Protein AF-A0A0S7YYK8-F1 (afdb_monomer_lite)

Structure (mmCIF, N/CA/C/O backbone):
data_AF-A0A0S7YYK8-F1
#
_entry.id   AF-A0A0S7YYK8-F1
#
loop_
_atom_site.group_PDB
_atom_site.id
_atom_site.type_symbol
_atom_site.label_atom_id
_atom_site.label_alt_id
_atom_site.label_comp_id
_atom_site.label_asym_id
_atom_site.label_entity_id
_atom_site.label_seq_id
_atom_site.pdbx_PDB_ins_code
_atom_site.Cartn_x
_atom_site.Cartn_y
_atom_site.Cartn_z
_atom_site.occupancy
_atom_site.B_iso_or_equiv
_atom_site.auth_seq_id
_atom_site.auth_comp_id
_atom_site.auth_asym_id
_atom_site.auth_atom_id
_atom_site.pdbx_PDB_model_num
ATOM 1 N N . MET A 1 1 ? 13.626 -26.392 6.954 1.00 39.22 1 MET A N 1
ATOM 2 C CA . MET A 1 1 ? 12.938 -25.172 6.482 1.00 39.22 1 MET A CA 1
ATOM 3 C C . MET A 1 1 ? 12.981 -24.180 7.623 1.00 39.22 1 MET A C 1
ATOM 5 O O . MET A 1 1 ? 12.303 -24.403 8.616 1.00 39.22 1 MET A O 1
ATOM 9 N N . ALA A 1 2 ? 13.884 -23.199 7.564 1.00 42.16 2 ALA A N 1
ATOM 10 C CA . ALA A 1 2 ? 13.981 -22.197 8.618 1.00 42.16 2 ALA A CA 1
ATOM 11 C C . ALA A 1 2 ? 12.674 -21.397 8.637 1.00 42.16 2 ALA A C 1
ATOM 13 O O . ALA A 1 2 ? 12.256 -20.869 7.610 1.00 42.16 2 ALA A O 1
ATOM 14 N N . SER A 1 3 ? 12.013 -21.374 9.793 1.00 48.97 3 SER A N 1
ATOM 15 C CA . SER A 1 3 ? 10.907 -20.465 10.060 1.00 48.97 3 SER A CA 1
ATOM 16 C C . SER A 1 3 ? 11.482 -19.051 10.028 1.00 48.97 3 SER A C 1
ATOM 18 O O . SER A 1 3 ? 12.111 -18.609 10.990 1.00 48.97 3 SER A O 1
ATOM 20 N N . HIS A 1 4 ? 11.379 -18.383 8.879 1.00 57.03 4 HIS A N 1
ATOM 21 C CA . HIS A 1 4 ? 11.720 -16.973 8.761 1.00 57.03 4 HIS A CA 1
ATOM 22 C C . HIS A 1 4 ? 10.639 -16.197 9.506 1.00 57.03 4 HIS A C 1
ATOM 24 O O . HIS A 1 4 ? 9.578 -15.899 8.969 1.00 57.03 4 HIS A O 1
ATOM 30 N N . ARG A 1 5 ? 10.889 -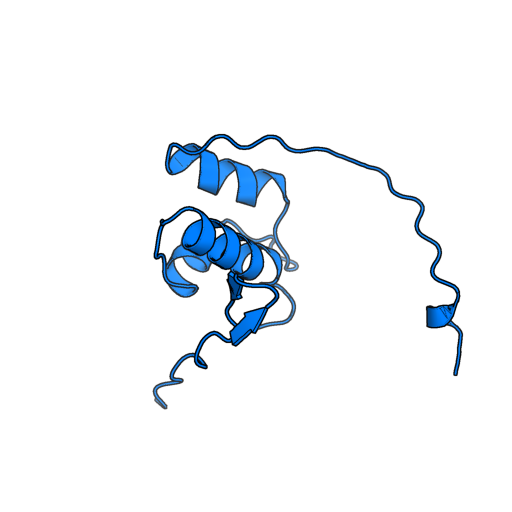15.951 10.794 1.00 61.22 5 ARG A N 1
ATOM 31 C CA . ARG A 1 5 ? 10.054 -15.074 11.604 1.00 61.22 5 ARG A CA 1
ATOM 32 C C . ARG A 1 5 ? 10.152 -13.677 11.005 1.00 61.22 5 ARG A C 1
ATOM 34 O O . ARG A 1 5 ? 11.251 -13.132 10.910 1.00 61.22 5 ARG A O 1
ATOM 41 N N . GLU A 1 6 ? 9.013 -13.138 10.594 1.00 65.31 6 GLU A N 1
ATOM 42 C CA . GLU A 1 6 ? 8.914 -11.768 10.107 1.00 65.31 6 GLU A CA 1
ATOM 43 C C . GLU A 1 6 ? 9.489 -10.813 11.173 1.00 65.31 6 GLU A C 1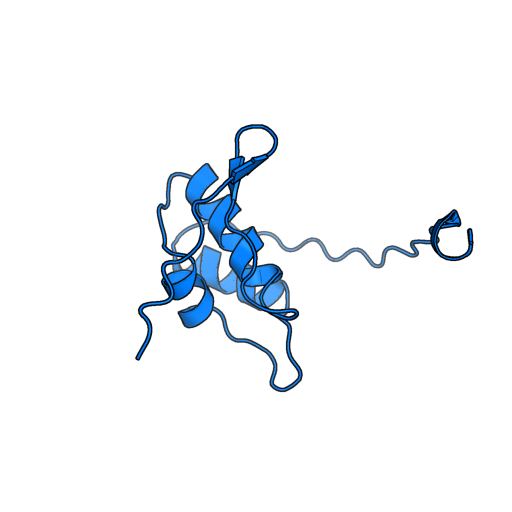
ATOM 45 O O . GLU A 1 6 ? 9.194 -10.990 12.366 1.00 65.31 6 GLU A O 1
ATOM 50 N N . PRO A 1 7 ? 10.368 -9.865 10.797 1.00 72.75 7 PRO A N 1
ATOM 51 C CA . PRO A 1 7 ? 10.908 -8.905 11.748 1.00 72.75 7 PRO A CA 1
ATOM 52 C C . PRO A 1 7 ? 9.769 -8.119 12.404 1.00 72.75 7 PRO A C 1
ATOM 54 O O . PRO A 1 7 ? 8.738 -7.855 11.784 1.00 72.75 7 PRO A O 1
ATOM 57 N N . ALA A 1 8 ? 9.947 -7.763 13.677 1.00 79.12 8 ALA A N 1
ATOM 58 C CA . ALA A 1 8 ? 8.946 -6.978 14.387 1.00 79.12 8 ALA A CA 1
ATOM 59 C C . ALA A 1 8 ? 8.740 -5.622 13.680 1.00 79.12 8 ALA A C 1
ATOM 61 O O . ALA A 1 8 ? 9.727 -5.035 13.221 1.00 79.12 8 ALA A O 1
ATOM 62 N N . PRO A 1 9 ? 7.494 -5.119 13.595 1.00 82.88 9 PRO A N 1
ATOM 63 C CA . PRO A 1 9 ? 7.248 -3.786 13.071 1.00 82.88 9 PRO A CA 1
ATOM 64 C C . PRO A 1 9 ? 7.989 -2.730 13.891 1.00 82.88 9 PRO A C 1
ATOM 66 O O . PRO A 1 9 ? 8.221 -2.892 15.091 1.00 82.88 9 PRO A O 1
ATOM 69 N N . PHE A 1 10 ? 8.359 -1.645 13.224 1.00 86.56 10 PHE A N 1
ATOM 70 C CA . PHE A 1 10 ? 8.950 -0.469 13.842 1.00 86.56 10 PHE A CA 1
ATOM 71 C C . PHE A 1 10 ? 7.949 0.683 13.813 1.00 86.56 10 PHE A C 1
ATOM 73 O O . PHE A 1 10 ? 7.071 0.747 12.953 1.00 86.56 10 PHE A O 1
ATOM 80 N N . GLU A 1 11 ? 8.084 1.601 14.762 1.00 87.56 11 GLU A N 1
ATOM 81 C CA . GLU A 1 11 ? 7.249 2.793 14.815 1.00 87.56 11 GLU A CA 1
ATOM 82 C C . GLU A 1 11 ? 7.920 3.934 14.046 1.00 87.56 11 GLU A C 1
ATOM 84 O O . GLU A 1 11 ? 9.068 4.298 14.312 1.00 87.56 11 GLU A O 1
ATOM 89 N N . TYR A 1 12 ? 7.197 4.515 13.094 1.00 80.31 12 TYR A N 1
ATOM 90 C CA . TYR A 1 12 ? 7.598 5.729 12.399 1.00 80.31 12 TYR A CA 1
ATOM 91 C C . TYR A 1 12 ? 6.497 6.774 12.550 1.00 80.31 12 TYR A C 1
ATOM 93 O O . TYR A 1 12 ? 5.392 6.597 12.045 1.00 80.31 12 TYR A O 1
ATOM 101 N N . GLN A 1 13 ? 6.797 7.862 13.265 1.00 82.25 13 GLN A N 1
ATOM 102 C CA . GLN A 1 13 ? 5.865 8.978 13.488 1.00 82.25 13 GLN A CA 1
ATOM 103 C C . GLN A 1 13 ? 4.481 8.541 14.025 1.00 82.25 13 GLN A C 1
ATOM 105 O O . GLN A 1 13 ? 3.460 9.097 13.629 1.00 82.25 13 GLN A O 1
ATOM 110 N N . GLY A 1 14 ? 4.434 7.549 14.922 1.00 83.69 14 GLY A N 1
ATOM 111 C CA . GLY A 1 14 ? 3.181 7.040 15.497 1.00 83.69 14 GLY A CA 1
ATOM 112 C C . GLY A 1 14 ? 2.472 5.965 14.667 1.00 83.69 14 GLY A C 1
ATOM 113 O O . GLY A 1 14 ? 1.370 5.556 15.024 1.00 83.69 14 GLY A O 1
ATOM 114 N N . ILE A 1 15 ? 3.071 5.510 13.563 1.00 82.88 15 ILE A N 1
ATOM 115 C CA . ILE A 1 15 ? 2.536 4.442 12.713 1.00 82.88 15 ILE A CA 1
ATOM 116 C C . ILE A 1 15 ? 3.420 3.205 12.863 1.00 82.88 15 ILE A C 1
ATOM 118 O O . ILE A 1 15 ? 4.631 3.276 12.655 1.00 82.88 15 ILE A O 1
ATOM 122 N N . GLU A 1 16 ? 2.819 2.062 13.189 1.00 86.12 16 GLU A N 1
ATOM 123 C CA . GLU A 1 16 ? 3.505 0.769 13.148 1.00 86.12 16 GLU A CA 1
ATOM 124 C C . GLU A 1 16 ? 3.628 0.282 11.701 1.00 86.12 16 GLU A C 1
ATOM 126 O O . GLU A 1 16 ? 2.620 0.066 11.022 1.00 86.12 16 GLU A O 1
ATOM 131 N N . VAL A 1 17 ? 4.859 0.083 11.232 1.00 85.38 17 VAL A N 1
ATOM 132 C CA . VAL A 1 17 ? 5.157 -0.330 9.857 1.00 85.38 17 VAL A CA 1
ATOM 133 C C . VAL A 1 17 ? 6.131 -1.506 9.865 1.00 85.38 17 VAL A C 1
ATOM 135 O O . VAL A 1 17 ? 7.057 -1.571 10.673 1.00 85.38 17 VAL A O 1
ATOM 138 N N . HIS A 1 18 ? 5.920 -2.463 8.964 1.00 90.19 18 HIS A N 1
ATOM 139 C CA . HIS A 1 18 ? 6.832 -3.586 8.759 1.00 90.19 18 HIS A CA 1
ATOM 140 C C . HIS A 1 18 ? 7.971 -3.213 7.802 1.00 90.19 18 HIS A C 1
ATOM 142 O O . HIS A 1 18 ? 7.824 -2.354 6.934 1.00 90.19 18 HIS A O 1
ATOM 148 N N . GLN A 1 19 ? 9.118 -3.883 7.931 1.00 91.31 19 GLN A N 1
ATOM 149 C CA . GLN A 1 19 ? 10.138 -3.827 6.883 1.00 91.31 19 GLN A CA 1
ATOM 150 C C . GLN A 1 19 ? 9.639 -4.575 5.645 1.00 91.31 19 GLN A C 1
ATOM 152 O O . GLN A 1 19 ? 9.106 -5.677 5.770 1.00 91.31 19 GLN A O 1
ATOM 157 N N . GLN A 1 20 ? 9.825 -3.993 4.456 1.00 92.12 20 GLN A N 1
ATOM 158 C CA . GLN A 1 20 ? 9.470 -4.689 3.222 1.00 92.12 20 GLN A CA 1
ATOM 159 C C . GLN A 1 20 ? 10.390 -5.912 3.024 1.00 92.12 20 GLN A C 1
ATOM 161 O O . GLN A 1 20 ? 11.599 -5.800 3.245 1.00 92.12 20 GLN A O 1
ATOM 166 N N . PRO A 1 21 ? 9.852 -7.073 2.623 1.00 91.50 21 PRO A N 1
ATOM 167 C CA . PRO A 1 21 ? 10.623 -8.309 2.496 1.00 91.50 21 PRO A CA 1
ATOM 168 C C . PRO A 1 21 ? 11.473 -8.391 1.221 1.00 91.50 21 PRO A C 1
ATOM 170 O O . PRO A 1 21 ? 12.411 -9.183 1.170 1.00 91.50 21 PRO A O 1
ATOM 173 N N . ASP A 1 22 ? 11.135 -7.622 0.186 1.00 91.06 22 ASP A N 1
ATOM 174 C CA . ASP A 1 22 ? 11.809 -7.638 -1.113 1.00 91.06 22 ASP A CA 1
ATOM 175 C C . ASP A 1 22 ? 11.761 -6.251 -1.789 1.00 91.06 22 ASP A C 1
ATOM 177 O O . ASP A 1 22 ? 11.064 -5.342 -1.333 1.00 91.06 22 ASP A O 1
ATOM 181 N N . ASP A 1 23 ? 12.476 -6.089 -2.906 1.00 90.56 23 ASP A N 1
ATOM 182 C CA . ASP A 1 23 ? 12.591 -4.811 -3.631 1.00 90.56 23 ASP A CA 1
ATOM 183 C C . ASP A 1 23 ? 11.301 -4.385 -4.366 1.00 90.56 23 ASP A C 1
ATOM 185 O O . ASP A 1 23 ? 11.259 -3.342 -5.020 1.00 90.56 23 ASP A O 1
ATOM 189 N N . VAL A 1 24 ? 10.236 -5.192 -4.295 1.00 91.75 24 VAL A N 1
ATOM 190 C CA . VAL A 1 24 ? 9.015 -5.033 -5.103 1.00 91.75 24 VAL A CA 1
ATOM 191 C C . VAL A 1 24 ? 7.724 -5.007 -4.277 1.00 91.75 24 VAL A C 1
ATOM 193 O O . VAL A 1 24 ? 6.631 -4.877 -4.838 1.00 91.75 24 VAL A O 1
ATOM 196 N N . SER A 1 25 ? 7.830 -5.099 -2.951 1.00 93.56 25 SER A N 1
ATOM 197 C CA . SER A 1 25 ? 6.721 -5.162 -1.986 1.00 93.56 25 SER A CA 1
ATOM 198 C C . SER A 1 25 ? 6.478 -3.844 -1.246 1.00 93.56 25 SER A C 1
ATOM 200 O O . SER A 1 25 ? 5.675 -3.805 -0.310 1.00 93.56 25 SER A O 1
ATOM 202 N N . CYS A 1 26 ? 7.087 -2.744 -1.698 1.00 94.50 26 CYS A N 1
ATOM 203 C CA . CYS A 1 26 ? 6.914 -1.415 -1.107 1.00 94.50 26 CYS A CA 1
ATOM 204 C C . CYS A 1 26 ? 5.437 -1.002 -1.000 1.00 94.50 26 CYS A C 1
ATOM 206 O O . CYS A 1 26 ? 4.982 -0.589 0.062 1.00 94.50 26 CYS A O 1
ATOM 208 N N . GLY A 1 27 ? 4.660 -1.181 -2.074 1.00 95.44 27 GLY A N 1
ATOM 209 C CA . GLY A 1 27 ? 3.234 -0.845 -2.116 1.00 95.44 27 GLY A CA 1
ATOM 210 C C . GLY A 1 27 ? 2.406 -1.595 -1.062 1.00 95.44 27 GLY A C 1
ATOM 211 O O . GLY A 1 27 ? 1.791 -0.942 -0.218 1.00 95.44 27 GLY A O 1
ATOM 212 N N . PRO A 1 28 ? 2.393 -2.944 -1.075 1.00 95.94 28 PRO A N 1
ATOM 213 C CA . PRO A 1 28 ? 1.715 -3.750 -0.057 1.00 95.94 28 PRO A CA 1
ATOM 214 C C . PRO A 1 28 ? 2.171 -3.457 1.379 1.00 95.94 28 PRO A C 1
ATOM 216 O O . PRO A 1 28 ? 1.332 -3.386 2.273 1.00 95.94 28 PRO A O 1
ATOM 219 N N . THR A 1 29 ? 3.468 -3.224 1.597 1.00 94.94 29 THR A N 1
ATOM 220 C CA . THR A 1 29 ? 4.011 -2.901 2.928 1.00 94.94 29 THR A CA 1
ATOM 221 C C . THR A 1 29 ? 3.480 -1.563 3.440 1.00 94.94 29 THR A C 1
ATOM 223 O O . THR A 1 29 ? 2.975 -1.480 4.559 1.00 94.94 29 THR A O 1
ATOM 226 N N . CYS A 1 30 ? 3.501 -0.522 2.602 1.00 94.75 30 CYS A N 1
ATOM 227 C CA . CYS A 1 30 ? 2.914 0.773 2.945 1.00 94.75 30 CYS A CA 1
ATOM 228 C C . CYS A 1 30 ? 1.405 0.662 3.204 1.00 94.75 30 CYS A C 1
ATOM 230 O O . CYS A 1 30 ? 0.897 1.244 4.163 1.00 94.75 30 CYS A O 1
ATOM 232 N N . LEU A 1 31 ? 0.681 -0.097 2.373 1.00 96.00 31 LEU A N 1
ATOM 233 C CA . LEU A 1 31 ? -0.759 -0.296 2.536 1.00 96.00 31 LEU A CA 1
ATOM 234 C C . LEU A 1 31 ? -1.091 -1.006 3.856 1.00 96.00 31 LEU A C 1
ATOM 236 O O . LEU A 1 31 ? -2.048 -0.620 4.524 1.00 96.00 31 LEU A O 1
ATOM 240 N N . GLN A 1 32 ? -0.285 -1.985 4.272 1.00 95.56 32 GLN A N 1
ATOM 241 C CA . GLN A 1 32 ? -0.447 -2.651 5.563 1.00 95.56 32 GLN A CA 1
ATOM 242 C C . GLN A 1 32 ? -0.294 -1.674 6.739 1.00 95.56 32 GLN A C 1
ATOM 244 O O . GLN A 1 32 ? -1.127 -1.692 7.645 1.00 95.56 32 GLN A O 1
ATOM 249 N N . GLY A 1 33 ? 0.686 -0.766 6.692 1.00 93.56 33 GLY A N 1
ATOM 250 C CA . GLY A 1 33 ? 0.829 0.299 7.693 1.00 93.56 33 GLY A CA 1
ATOM 251 C C . GLY A 1 33 ? -0.397 1.222 7.759 1.00 93.56 33 GLY A C 1
ATOM 252 O O . GLY A 1 33 ? -0.888 1.533 8.845 1.00 93.56 33 GLY A O 1
ATOM 253 N N . VAL A 1 34 ? -0.961 1.595 6.603 1.00 94.62 34 VAL A N 1
ATOM 254 C CA . VAL A 1 34 ? -2.210 2.379 6.533 1.00 94.62 34 VAL A CA 1
ATOM 255 C C . VAL A 1 34 ? -3.385 1.609 7.139 1.00 94.62 34 VAL A C 1
ATOM 257 O O . VAL A 1 34 ? -4.165 2.182 7.897 1.00 94.62 34 VAL A O 1
ATOM 260 N N . TYR A 1 35 ? -3.512 0.312 6.857 1.00 95.50 35 TYR A N 1
ATOM 261 C CA . TYR A 1 35 ? -4.552 -0.515 7.464 1.00 95.50 35 TYR A CA 1
ATOM 262 C C . TYR A 1 35 ? -4.425 -0.578 8.983 1.00 95.50 35 TYR A C 1
ATOM 264 O O . TYR A 1 35 ? -5.422 -0.348 9.667 1.00 95.50 35 TYR A O 1
ATOM 272 N N . ARG A 1 36 ? -3.219 -0.786 9.526 1.00 92.44 36 ARG A N 1
ATOM 273 C CA . ARG A 1 36 ? -2.999 -0.751 10.981 1.00 92.44 36 ARG A CA 1
ATOM 274 C C . ARG A 1 36 ? -3.420 0.588 11.582 1.00 92.44 36 ARG A C 1
ATOM 276 O O . ARG A 1 36 ? -4.159 0.592 12.563 1.00 92.44 36 ARG A O 1
ATOM 283 N N . LEU A 1 37 ? -3.019 1.703 10.963 1.00 91.94 37 LEU A N 1
ATOM 284 C CA . LEU A 1 37 ? -3.394 3.051 11.403 1.00 91.94 37 LEU A CA 1
ATOM 285 C C . LEU A 1 37 ? -4.918 3.248 11.451 1.00 91.94 37 LEU A C 1
ATOM 287 O O . LEU A 1 37 ? -5.431 3.904 12.352 1.00 91.94 37 LEU A O 1
ATOM 291 N N . LEU A 1 38 ? -5.648 2.661 10.501 1.00 94.00 38 LEU A N 1
ATOM 292 C CA . LEU A 1 38 ? -7.109 2.719 10.433 1.00 94.00 38 LEU A CA 1
ATOM 293 C C . LEU A 1 38 ? -7.812 1.658 11.303 1.00 94.00 38 LEU A C 1
ATOM 295 O O . LEU A 1 38 ? -9.033 1.540 11.244 1.00 94.00 38 LEU A O 1
ATOM 299 N N . GLY A 1 39 ? -7.077 0.882 12.106 1.00 92.38 39 GLY A N 1
ATOM 300 C CA . GLY A 1 39 ? -7.648 -0.152 12.975 1.00 92.38 39 GLY A CA 1
ATOM 301 C C . GLY A 1 39 ? -7.990 -1.465 12.263 1.00 92.38 39 GLY A C 1
ATOM 302 O O . GLY A 1 39 ? -8.808 -2.236 12.759 1.00 92.38 39 GLY A O 1
ATOM 303 N N . HIS A 1 40 ? -7.362 -1.740 11.118 1.00 93.56 40 HIS A N 1
ATOM 304 C CA . HIS A 1 40 ? -7.465 -2.991 10.364 1.00 93.56 40 HIS A CA 1
ATOM 305 C C . HIS A 1 40 ? -6.159 -3.805 10.502 1.00 93.56 40 HIS A C 1
ATOM 307 O O . HIS A 1 40 ? -5.244 -3.643 9.692 1.00 93.56 40 HIS A O 1
ATOM 313 N N . PRO A 1 41 ? -6.027 -4.675 11.523 1.00 89.38 41 PRO A N 1
ATOM 314 C CA . PRO A 1 41 ? -4.769 -5.350 11.850 1.00 89.38 41 PRO A CA 1
ATOM 315 C C . PRO A 1 41 ? -4.511 -6.568 10.947 1.00 89.38 41 PRO A C 1
ATOM 317 O O . PRO A 1 41 ? -4.624 -7.711 11.383 1.00 89.38 41 PRO A O 1
ATOM 320 N N . LEU A 1 42 ? -4.173 -6.320 9.684 1.00 93.56 42 LEU A N 1
ATOM 321 C CA . LEU A 1 42 ? -3.794 -7.356 8.719 1.00 93.56 42 LEU A CA 1
ATOM 322 C C . LEU A 1 42 ? -2.293 -7.657 8.799 1.00 93.56 42 LEU A C 1
ATOM 324 O O . LEU A 1 42 ? -1.468 -6.758 9.021 1.00 93.56 42 LEU A O 1
ATOM 328 N N . SER A 1 43 ? -1.928 -8.920 8.591 1.00 93.25 43 SER A N 1
ATOM 329 C CA . SER A 1 43 ? -0.531 -9.308 8.407 1.00 93.25 43 SER A CA 1
ATOM 330 C C . SER A 1 43 ? -0.009 -8.801 7.059 1.00 93.25 43 SER A C 1
ATOM 332 O O . SER A 1 43 ? -0.776 -8.547 6.123 1.00 93.25 43 SER A O 1
ATOM 334 N N . LEU A 1 44 ? 1.311 -8.641 6.940 1.00 93.31 44 LEU A N 1
ATOM 335 C CA . LEU A 1 44 ? 1.913 -8.259 5.665 1.00 93.31 44 LEU A CA 1
ATOM 336 C C . LEU A 1 44 ? 1.658 -9.322 4.590 1.00 93.31 44 LEU A C 1
ATOM 338 O O . LEU A 1 44 ? 1.327 -8.984 3.455 1.00 93.31 44 LEU A O 1
ATOM 342 N N . GLU A 1 45 ? 1.732 -10.600 4.965 1.00 93.75 45 GLU A N 1
ATOM 343 C CA . GLU A 1 45 ? 1.427 -11.730 4.086 1.00 93.75 45 GLU A CA 1
ATOM 344 C C . GLU A 1 45 ? -0.008 -11.660 3.538 1.00 93.75 45 GLU A C 1
ATOM 346 O O . GLU A 1 45 ? -0.213 -11.829 2.335 1.00 93.75 45 GLU A O 1
ATOM 351 N N . GLU A 1 46 ? -0.995 -11.329 4.379 1.00 95.69 46 GLU A N 1
ATOM 352 C CA . GLU A 1 46 ? -2.395 -11.187 3.961 1.00 95.69 46 GLU A CA 1
ATOM 353 C C . GLU A 1 46 ? -2.580 -10.076 2.920 1.00 95.69 46 GLU A C 1
ATOM 355 O O . GLU A 1 46 ? -3.320 -10.254 1.949 1.00 95.69 46 GLU A O 1
ATOM 360 N N . VAL A 1 47 ? -1.905 -8.935 3.093 1.00 96.06 47 VAL A N 1
ATOM 361 C CA . VAL A 1 47 ? -1.971 -7.815 2.139 1.00 96.06 47 VAL A CA 1
ATOM 362 C C . VAL A 1 47 ? -1.216 -8.146 0.849 1.00 96.06 47 VAL A C 1
ATOM 364 O O . VAL A 1 47 ? -1.708 -7.883 -0.248 1.00 96.06 47 VAL A O 1
ATOM 367 N N . MET A 1 48 ? -0.039 -8.768 0.947 1.00 94.62 48 MET A N 1
ATOM 368 C CA . MET A 1 48 ? 0.735 -9.197 -0.223 1.00 94.62 48 MET A CA 1
ATOM 369 C C . MET A 1 48 ? -0.002 -10.252 -1.055 1.00 94.62 48 MET A C 1
ATOM 371 O O . MET A 1 48 ? 0.125 -10.256 -2.279 1.00 94.62 48 MET A O 1
ATOM 375 N N . ALA A 1 49 ? -0.774 -11.128 -0.409 1.00 95.56 49 ALA A N 1
ATOM 376 C CA . ALA A 1 49 ? -1.591 -12.128 -1.083 1.00 95.56 49 ALA A CA 1
ATOM 377 C C . ALA A 1 49 ? -2.854 -11.531 -1.728 1.00 95.56 49 ALA A C 1
ATOM 379 O O . ALA A 1 49 ? -3.311 -12.037 -2.755 1.00 95.56 49 ALA A O 1
ATOM 380 N N . SER A 1 50 ? -3.432 -10.469 -1.154 1.00 96.19 50 SER A N 1
ATOM 381 C CA . SER A 1 50 ? -4.674 -9.872 -1.664 1.00 96.19 50 SER A CA 1
ATOM 382 C C . SER A 1 50 ? -4.451 -8.899 -2.826 1.00 96.19 50 SER A C 1
ATOM 384 O O . SER A 1 50 ? -5.324 -8.730 -3.685 1.00 96.19 50 SER A O 1
ATOM 386 N N . VAL A 1 51 ? -3.271 -8.284 -2.895 1.00 95.56 51 VAL A N 1
ATOM 387 C CA . VAL A 1 51 ? -2.930 -7.290 -3.911 1.00 95.56 51 VAL A CA 1
ATOM 388 C C . VAL A 1 51 ? -2.212 -7.932 -5.100 1.00 95.56 51 VAL A C 1
ATOM 390 O O . VAL A 1 51 ? -1.160 -8.554 -4.973 1.00 95.56 51 VAL A O 1
ATOM 393 N N . ARG A 1 52 ? -2.744 -7.721 -6.310 1.00 92.88 52 ARG A N 1
ATOM 394 C CA . ARG A 1 52 ? -2.083 -8.164 -7.546 1.00 92.88 52 ARG A CA 1
ATOM 395 C C . ARG A 1 52 ? -0.780 -7.382 -7.770 1.00 92.88 52 ARG A C 1
ATOM 397 O O . ARG A 1 52 ? -0.791 -6.154 -7.772 1.00 92.88 52 ARG A O 1
ATOM 404 N N . ARG A 1 53 ? 0.304 -8.105 -8.057 1.00 89.81 53 ARG A N 1
ATOM 405 C CA . ARG A 1 53 ? 1.601 -7.560 -8.491 1.00 89.81 53 ARG A CA 1
ATOM 406 C C . ARG A 1 53 ? 1.756 -7.655 -10.010 1.00 89.81 53 ARG A C 1
ATOM 408 O O . ARG A 1 53 ? 1.053 -8.435 -10.652 1.00 89.81 53 ARG A O 1
ATOM 415 N N . LEU A 1 54 ? 2.644 -6.842 -10.577 1.00 92.25 54 LEU A N 1
ATOM 416 C CA . LEU A 1 54 ? 3.034 -6.962 -11.985 1.00 92.25 54 LEU A CA 1
ATOM 417 C C . LEU A 1 54 ? 4.081 -8.069 -12.152 1.00 92.25 54 LEU A C 1
ATOM 419 O O . LEU A 1 54 ? 4.882 -8.299 -11.247 1.00 92.25 54 LEU A O 1
ATOM 423 N N . ASP A 1 55 ? 4.122 -8.696 -13.328 1.00 87.94 55 ASP A N 1
ATOM 424 C CA . ASP A 1 55 ? 5.066 -9.786 -13.629 1.00 87.94 55 ASP A CA 1
ATOM 425 C C . ASP A 1 55 ? 6.533 -9.343 -13.522 1.00 87.94 55 ASP A C 1
ATOM 427 O O . ASP A 1 55 ? 7.406 -10.124 -13.153 1.00 87.94 55 ASP A O 1
ATOM 431 N N . HIS A 1 56 ? 6.803 -8.066 -13.800 1.00 86.88 56 HIS A N 1
ATOM 432 C CA . HIS A 1 56 ? 8.133 -7.459 -13.688 1.00 86.88 56 HIS A CA 1
ATOM 433 C C . HIS A 1 56 ? 8.390 -6.799 -12.324 1.00 86.88 56 HIS A C 1
ATOM 435 O O . HIS A 1 56 ? 9.393 -6.112 -12.156 1.00 86.88 56 HIS A O 1
ATOM 441 N N . GLY A 1 57 ? 7.498 -7.005 -11.354 1.00 87.25 57 GLY A N 1
ATOM 442 C CA . GLY A 1 57 ? 7.600 -6.441 -10.015 1.00 87.25 57 GLY A CA 1
ATOM 443 C C . GLY A 1 57 ? 6.827 -5.138 -9.817 1.00 87.25 57 GLY A C 1
ATOM 444 O O . GLY A 1 57 ? 6.364 -4.481 -10.749 1.00 87.25 57 GLY A O 1
ATOM 445 N N . GLY A 1 58 ? 6.671 -4.776 -8.549 1.00 91.38 58 GLY A N 1
ATOM 446 C CA . GLY A 1 58 ? 5.908 -3.621 -8.111 1.00 91.38 58 GLY A CA 1
ATOM 447 C C . GLY A 1 58 ? 4.400 -3.854 -8.136 1.00 91.38 58 GLY A C 1
ATOM 448 O O . GLY A 1 58 ? 3.878 -4.909 -8.510 1.00 91.38 58 GLY A O 1
ATOM 449 N N . THR A 1 59 ? 3.683 -2.831 -7.688 1.00 94.69 59 THR A N 1
ATOM 450 C CA . THR A 1 59 ? 2.225 -2.813 -7.611 1.00 94.69 59 THR A CA 1
ATOM 451 C C . THR A 1 59 ? 1.727 -1.457 -8.081 1.00 94.69 59 THR A C 1
ATOM 453 O O . THR A 1 59 ? 2.195 -0.424 -7.607 1.00 94.69 59 THR A O 1
ATOM 456 N N . LEU A 1 60 ? 0.755 -1.442 -8.992 1.00 94.88 60 LEU A N 1
ATOM 457 C CA . LEU A 1 60 ? 0.125 -0.193 -9.415 1.00 94.88 60 LEU A CA 1
ATOM 458 C C . LEU A 1 60 ? -0.719 0.387 -8.274 1.00 94.88 60 LEU A C 1
ATOM 460 O O . LEU A 1 60 ? -1.488 -0.339 -7.647 1.00 94.88 60 LEU A O 1
ATOM 464 N N . GLY A 1 61 ? -0.665 1.707 -8.070 1.00 94.50 61 GLY A N 1
ATOM 465 C CA . GLY A 1 61 ? -1.450 2.382 -7.026 1.00 94.50 61 GLY A CA 1
ATOM 466 C C . GLY A 1 61 ? -2.957 2.098 -7.101 1.00 94.50 61 GLY A C 1
ATOM 467 O O . GLY A 1 61 ? -3.613 1.951 -6.074 1.00 94.50 61 GLY A O 1
ATOM 468 N N . VAL A 1 62 ? -3.503 1.908 -8.310 1.00 96.00 62 VAL A N 1
ATOM 469 C CA . VAL A 1 62 ? -4.906 1.498 -8.500 1.00 96.00 62 VAL A CA 1
ATOM 470 C C . VAL A 1 62 ? -5.216 0.134 -7.871 1.00 96.00 62 VAL A C 1
ATOM 472 O O . VAL A 1 62 ? -6.299 -0.049 -7.330 1.00 96.00 62 VAL A O 1
ATOM 475 N N . LEU A 1 63 ? -4.278 -0.819 -7.888 1.00 97.12 63 LEU A N 1
ATOM 476 C CA . LEU A 1 63 ? -4.481 -2.154 -7.315 1.00 97.12 63 LEU A CA 1
ATOM 477 C C . LEU A 1 63 ? -4.502 -2.105 -5.783 1.00 97.12 63 LEU A C 1
ATOM 479 O O . LEU A 1 63 ? -5.307 -2.809 -5.178 1.00 97.12 63 LEU A O 1
ATOM 483 N N . LEU A 1 64 ? -3.693 -1.226 -5.181 1.00 97.62 64 LEU A N 1
ATOM 484 C CA . LEU A 1 64 ? -3.733 -0.931 -3.744 1.00 97.62 64 LEU A CA 1
ATOM 485 C C . LEU A 1 64 ? -5.076 -0.297 -3.353 1.00 97.62 64 LEU A C 1
ATOM 487 O O . LEU A 1 64 ? -5.733 -0.749 -2.420 1.00 97.62 64 LEU A O 1
ATOM 491 N N . GLY A 1 65 ? -5.529 0.705 -4.114 1.00 97.31 65 GLY A N 1
ATOM 492 C CA . GLY A 1 65 ? -6.829 1.344 -3.889 1.00 97.31 65 GLY A CA 1
ATOM 493 C C . GLY A 1 65 ? -8.004 0.374 -4.027 1.00 97.31 65 GLY A C 1
ATOM 494 O O . GLY A 1 65 ? -8.920 0.392 -3.211 1.00 97.31 65 GLY A O 1
ATOM 495 N N . LEU A 1 66 ? -7.966 -0.522 -5.019 1.00 98.00 66 LEU A N 1
ATOM 496 C CA . LEU A 1 66 ? -8.988 -1.556 -5.194 1.00 98.00 66 LEU A CA 1
ATOM 497 C C . LEU A 1 66 ? -9.028 -2.537 -4.020 1.00 98.00 66 LEU A C 1
ATOM 499 O O . LEU A 1 66 ? -10.110 -2.995 -3.662 1.00 98.00 66 LEU A O 1
ATOM 503 N N . ASP A 1 67 ? -7.883 -2.877 -3.429 1.00 98.00 67 ASP A N 1
ATOM 504 C CA . ASP A 1 67 ? -7.842 -3.703 -2.221 1.00 98.00 67 ASP A CA 1
ATOM 505 C C . ASP A 1 67 ? -8.544 -3.014 -1.041 1.00 98.00 67 ASP A C 1
ATOM 507 O O . ASP A 1 67 ? -9.411 -3.621 -0.413 1.00 98.00 67 ASP A O 1
ATOM 511 N N . ALA A 1 68 ? -8.278 -1.722 -0.824 1.00 97.75 68 ALA A N 1
ATOM 512 C CA . ALA A 1 68 ? -8.937 -0.936 0.220 1.00 97.75 68 ALA A CA 1
ATOM 513 C C . ALA A 1 68 ? -10.457 -0.838 -0.003 1.00 97.75 68 ALA A C 1
ATOM 515 O O . ALA A 1 68 ? -11.239 -1.091 0.916 1.00 97.75 68 ALA A O 1
ATOM 516 N N . LEU A 1 69 ? -10.890 -0.565 -1.240 1.00 98.00 69 LEU A N 1
ATOM 517 C CA . LEU A 1 69 ? -12.312 -0.518 -1.607 1.00 98.00 69 LEU A CA 1
ATOM 518 C C . LEU A 1 69 ? -13.020 -1.858 -1.349 1.00 98.00 69 LEU A C 1
ATOM 520 O O . LEU A 1 69 ? -14.130 -1.876 -0.822 1.00 98.00 69 LEU A O 1
ATOM 524 N N . ARG A 1 70 ? -12.380 -2.996 -1.663 1.00 97.12 70 ARG A N 1
ATOM 525 C CA . ARG A 1 70 ? -12.941 -4.335 -1.380 1.00 97.12 70 ARG A CA 1
ATOM 526 C C . ARG A 1 70 ? -13.120 -4.605 0.113 1.00 97.12 70 ARG A C 1
ATOM 528 O O . ARG A 1 70 ? -13.956 -5.424 0.479 1.00 97.12 70 ARG A O 1
ATOM 535 N N . ARG A 1 71 ? -12.356 -3.919 0.962 1.00 95.94 71 ARG A N 1
ATOM 536 C CA . ARG A 1 71 ? -12.434 -4.007 2.426 1.00 95.94 71 ARG A CA 1
ATOM 537 C C . ARG A 1 71 ? -13.409 -2.989 3.032 1.00 95.94 71 ARG A C 1
ATOM 539 O O . ARG A 1 71 ? -13.488 -2.885 4.251 1.00 95.94 71 ARG A O 1
ATOM 546 N N . GLY A 1 72 ? -14.164 -2.263 2.201 1.00 96.88 72 GLY A N 1
ATOM 547 C CA . GLY A 1 72 ? -15.173 -1.294 2.638 1.00 96.88 72 GLY A CA 1
ATOM 548 C C . GLY A 1 72 ? -14.614 0.078 3.016 1.00 96.88 72 GLY A C 1
ATOM 549 O O . GLY A 1 72 ? -15.346 0.902 3.560 1.00 96.88 72 GLY A O 1
ATOM 550 N N . LEU A 1 73 ? -13.336 0.339 2.732 1.00 96.75 73 LEU A N 1
ATOM 551 C CA . LEU A 1 73 ? -12.729 1.654 2.919 1.00 96.75 73 LEU A CA 1
ATOM 552 C C . LEU A 1 73 ? -13.043 2.565 1.732 1.00 96.75 73 LEU A C 1
ATOM 554 O O . LEU A 1 73 ? -13.387 2.109 0.643 1.00 96.75 73 LEU A O 1
ATOM 558 N N . SER A 1 74 ? -12.868 3.867 1.933 1.00 97.50 74 SER A N 1
ATOM 559 C CA . SER A 1 74 ? -12.839 4.833 0.837 1.00 97.50 74 SER A CA 1
ATOM 560 C C . SER A 1 74 ? -11.405 5.008 0.345 1.00 97.50 74 SER A C 1
ATOM 562 O O . SER A 1 74 ? -10.488 5.152 1.154 1.00 97.50 74 SER A O 1
ATOM 564 N N . ALA A 1 75 ? -11.206 5.015 -0.971 1.00 97.12 75 ALA A N 1
ATOM 565 C CA . ALA A 1 75 ? -9.908 5.263 -1.583 1.00 97.12 75 ALA A CA 1
ATOM 566 C C . ALA A 1 75 ? -10.057 6.225 -2.764 1.00 97.12 75 ALA A C 1
ATOM 568 O O . ALA A 1 75 ? -10.862 5.994 -3.667 1.00 97.12 75 ALA A O 1
ATOM 569 N N . THR A 1 76 ? -9.230 7.269 -2.780 1.00 96.75 76 THR A N 1
ATOM 570 C CA . THR A 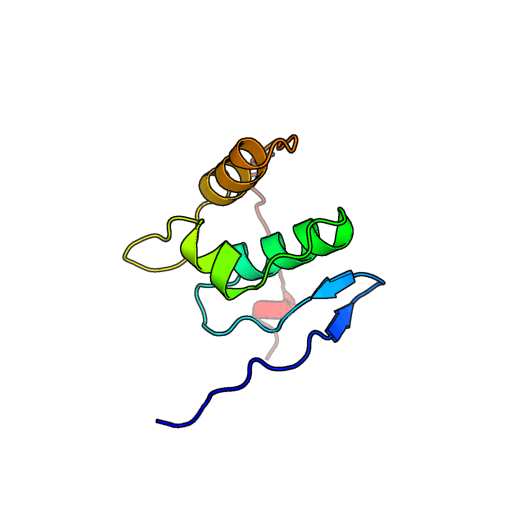1 76 ? -9.143 8.231 -3.884 1.00 96.75 76 THR A CA 1
ATOM 571 C C . THR A 1 76 ? -7.711 8.259 -4.390 1.00 96.75 76 THR A C 1
ATOM 573 O O . THR A 1 76 ? -6.783 8.514 -3.622 1.00 96.75 76 THR A O 1
ATOM 576 N N . LEU A 1 77 ? -7.520 7.992 -5.682 1.00 94.38 77 LEU A N 1
ATOM 577 C CA . LEU A 1 77 ? -6.207 8.037 -6.313 1.00 94.38 77 LEU A CA 1
ATOM 578 C C . LEU A 1 77 ? -5.960 9.433 -6.885 1.00 94.38 77 LEU A C 1
ATOM 580 O O . LEU A 1 77 ? -6.644 9.856 -7.815 1.00 94.38 77 LEU A O 1
ATOM 584 N N . PHE A 1 78 ? -4.950 10.121 -6.363 1.00 92.31 78 PHE A N 1
ATOM 585 C CA . PHE A 1 78 ? -4.467 11.369 -6.940 1.00 92.31 78 PHE A CA 1
ATOM 586 C C . PHE A 1 78 ? -3.257 11.083 -7.825 1.00 92.31 78 PHE A C 1
ATOM 588 O O . PHE A 1 78 ? -2.188 10.716 -7.338 1.00 92.31 78 PHE A O 1
ATOM 595 N N . THR A 1 79 ? -3.427 11.232 -9.136 1.00 86.62 79 THR A N 1
ATOM 596 C CA . THR A 1 79 ? -2.340 11.059 -10.100 1.00 86.62 79 THR A CA 1
ATOM 597 C C . THR A 1 79 ? -1.645 12.392 -10.324 1.00 86.62 79 THR A C 1
ATOM 599 O O . THR A 1 79 ? -2.179 13.271 -11.001 1.00 86.62 79 THR A O 1
ATOM 602 N N . TYR A 1 80 ? -0.444 12.536 -9.778 1.00 83.06 80 TYR A N 1
ATOM 603 C CA . TYR A 1 80 ? 0.428 13.662 -10.080 1.00 83.06 80 TYR A CA 1
ATOM 604 C C . TYR A 1 80 ? 1.547 13.191 -10.999 1.00 83.06 80 TYR A C 1
ATOM 606 O O . TYR A 1 80 ? 2.254 12.237 -10.681 1.00 83.06 80 TYR A O 1
ATOM 614 N N . ASN A 1 81 ? 1.736 13.880 -12.120 1.00 76.81 81 ASN A N 1
ATOM 615 C CA . ASN A 1 81 ? 2.969 13.761 -12.885 1.00 76.81 81 ASN A CA 1
ATOM 616 C C . ASN A 1 81 ? 3.995 14.715 -12.264 1.00 76.81 81 ASN A C 1
ATOM 618 O O . ASN A 1 81 ? 4.148 15.853 -12.710 1.00 76.81 81 ASN A O 1
ATOM 622 N N . LEU A 1 82 ? 4.607 14.299 -11.153 1.00 73.94 82 LEU A N 1
ATOM 623 C CA . LEU A 1 82 ? 5.614 15.112 -10.480 1.00 73.94 82 LEU A CA 1
ATOM 624 C C . LEU A 1 82 ? 6.921 15.043 -11.270 1.00 73.94 82 LEU A C 1
ATOM 626 O O . LEU A 1 82 ? 7.577 14.006 -11.324 1.00 73.94 82 LEU A O 1
ATOM 630 N N . HIS A 1 83 ? 7.320 16.171 -11.849 1.00 73.12 83 HIS A N 1
ATOM 631 C CA . HIS A 1 83 ? 8.664 16.347 -12.385 1.00 73.12 83 HIS A CA 1
ATOM 632 C C . HIS A 1 83 ? 9.604 16.642 -11.209 1.00 73.12 83 HIS A C 1
ATOM 634 O O . HIS A 1 83 ? 9.857 17.801 -10.885 1.00 73.12 83 HIS A O 1
ATOM 640 N N . VAL A 1 84 ? 10.056 15.594 -10.516 1.00 74.44 84 VAL A N 1
ATOM 641 C CA . VAL A 1 84 ? 10.999 15.726 -9.397 1.00 74.44 84 VAL A CA 1
ATOM 642 C C . VAL A 1 84 ? 12.427 15.675 -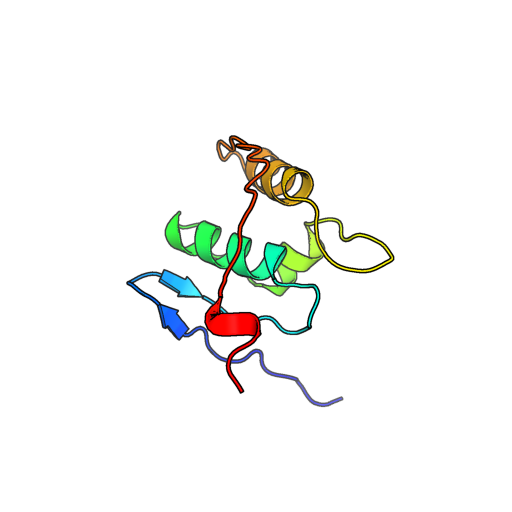9.927 1.00 74.44 84 VAL A C 1
ATOM 644 O O . VAL A 1 84 ? 12.820 14.719 -10.592 1.00 74.44 84 VAL A O 1
ATOM 647 N N . PHE A 1 85 ? 13.201 16.706 -9.600 1.00 72.31 85 PHE A N 1
ATOM 648 C CA . PHE A 1 85 ? 14.651 16.724 -9.730 1.00 72.31 85 PHE A CA 1
ATOM 649 C C . PHE A 1 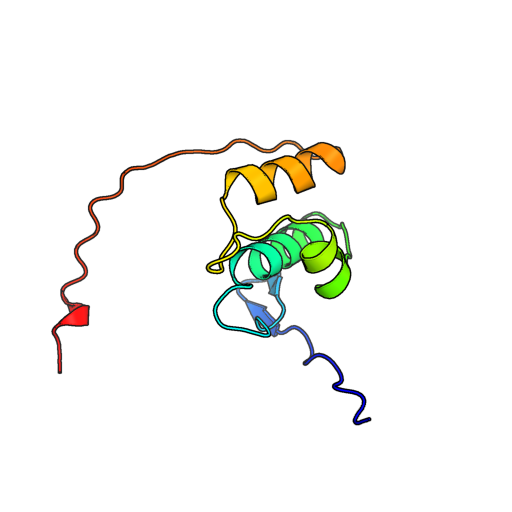85 ? 15.238 16.837 -8.324 1.00 72.31 85 PHE A C 1
ATOM 651 O O . PHE A 1 85 ? 15.015 17.848 -7.659 1.00 72.31 85 PHE A O 1
ATOM 658 N N . ASP A 1 86 ? 15.953 15.809 -7.869 1.00 78.69 86 ASP A N 1
ATOM 659 C CA . ASP A 1 86 ? 16.712 15.858 -6.619 1.00 78.69 86 ASP A CA 1
ATOM 660 C C . ASP A 1 86 ? 18.209 16.009 -6.948 1.00 78.69 86 ASP A C 1
ATOM 662 O O . ASP A 1 86 ? 18.836 15.062 -7.436 1.00 78.69 86 ASP A O 1
ATOM 666 N N . PRO A 1 87 ? 18.807 17.191 -6.710 1.00 77.62 87 PRO A N 1
ATOM 667 C CA . PRO A 1 87 ? 2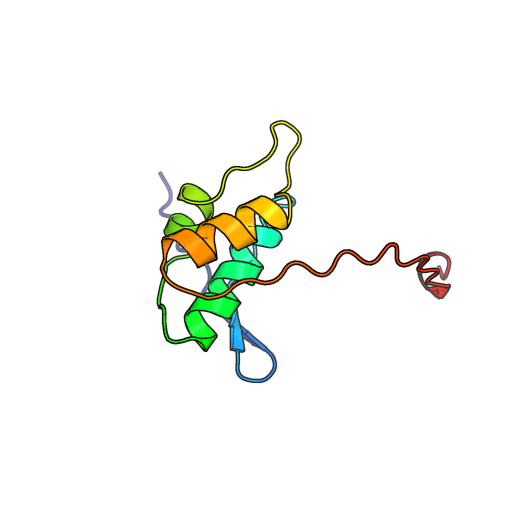0.224 17.420 -6.973 1.00 77.62 87 PRO A CA 1
ATOM 668 C C . PRO A 1 87 ? 21.150 16.508 -6.154 1.00 77.62 87 PRO A C 1
ATOM 670 O O . PRO A 1 87 ? 22.290 16.288 -6.563 1.00 77.62 87 PRO A O 1
ATOM 673 N N . SER A 1 88 ? 20.688 15.976 -5.014 1.00 82.62 88 SER A N 1
ATOM 674 C CA . SER A 1 88 ? 21.499 15.116 -4.144 1.00 82.62 88 SER A CA 1
ATOM 675 C C . SER A 1 88 ? 21.821 13.758 -4.772 1.00 82.62 88 SER A C 1
ATOM 677 O O . SER A 1 88 ? 22.809 13.140 -4.390 1.00 82.62 88 SER A O 1
ATOM 679 N N . TRP A 1 89 ? 21.081 13.328 -5.803 1.00 82.25 89 TRP A N 1
ATOM 680 C CA . TRP A 1 89 ? 21.367 12.094 -6.548 1.00 82.25 89 TRP A CA 1
ATOM 681 C C . TRP A 1 89 ? 22.704 12.112 -7.305 1.00 82.25 89 TRP A C 1
ATOM 683 O O . TRP A 1 89 ? 23.201 11.054 -7.684 1.00 82.25 89 TRP A O 1
ATOM 693 N N . PHE A 1 90 ? 23.291 13.292 -7.525 1.00 81.94 90 PHE A N 1
ATOM 694 C CA . PHE A 1 90 ? 24.573 13.471 -8.219 1.00 81.94 90 PHE A CA 1
ATOM 695 C C . PHE A 1 90 ? 25.709 13.902 -7.282 1.00 81.94 90 PHE A C 1
ATOM 697 O O . PHE A 1 90 ? 26.833 14.120 -7.735 1.00 81.94 90 PHE A O 1
ATOM 704 N N . GLY A 1 91 ? 25.419 14.066 -5.989 1.00 72.44 91 GLY A N 1
ATOM 705 C CA . GLY A 1 91 ? 26.427 14.347 -4.977 1.00 72.44 91 GLY A CA 1
ATOM 706 C C . GLY A 1 91 ? 27.149 13.059 -4.601 1.00 72.44 91 GLY A C 1
ATOM 707 O O . GLY A 1 91 ? 26.568 12.211 -3.929 1.00 72.44 91 GLY A O 1
ATOM 708 N N . HIS A 1 92 ? 28.390 12.914 -5.063 1.00 60.78 92 HIS A N 1
ATOM 709 C CA . HIS A 1 92 ? 29.336 11.917 -4.559 1.00 60.78 92 HIS A CA 1
ATOM 710 C C . HIS A 1 92 ? 29.951 12.375 -3.235 1.00 60.78 92 HIS A C 1
ATOM 712 O O . HIS A 1 92 ? 30.281 13.581 -3.137 1.00 60.78 92 HIS A O 1
#

Foldseek 3Di:
DDPPDFDAFDDDPNFTFGDQPDPFLPLLRVLCSVCVVVVNNDDSVRSVVQFDADPVGHGDPVSSQVSCVVVVHHDDDDDDPDPDDDPVVPPD

pLDDT: mean 87.4, std 12.18, range [39.22, 98.0]

Secondary structure (DSSP, 8-state):
----PPPPPEEETTEEEPPPSSTT-HHHHHHHHHHHHTT----HHHHHHHSPPPTTS---HHHHHHHHHHTT--------------GGGG--

Sequence (92 aa):
MASHREPAPFEYQGIEVHQQPDDVSCGPTCLQGVYRLLGHPLSLEEVMASVRRLDHGGTLGVLLGLDALRRGLSATLFTYNLHVFDPSWFGH

Radius of gyration: 15.29 Å; chains: 1; bounding box: 44×43×29 Å